Protein AF-A0A349LYW7-F1 (afdb_monomer_lite)

Radius of gyration: 27.07 Å; chains: 1; bounding box: 67×28×63 Å

Secondary structure (DSSP, 8-state):
--------------------HHHHHHHHHHHHHTT--HHHHHHHHHHHHS--HHHHHHGGGS---HHHHHHHHHHHHHHHHHSTT---TTHHHHHHHHHHHHHHHHHT-

pLDDT: mean 72.92, std 16.99, range [37.72, 95.94]

Structure (mmCIF, N/CA/C/O backbone):
data_AF-A0A349LYW7-F1
#
_entry.id   AF-A0A349LYW7-F1
#
loop_
_atom_site.group_PDB
_atom_site.id
_atom_site.type_symbol
_atom_site.label_atom_id
_atom_site.label_alt_id
_atom_site.label_comp_id
_atom_site.label_asym_id
_atom_site.label_entity_id
_atom_site.label_seq_id
_atom_site.pdbx_PDB_ins_code
_atom_site.Cartn_x
_atom_site.Cartn_y
_atom_site.Cartn_z
_atom_site.occupancy
_atom_site.B_iso_or_equiv
_atom_site.auth_seq_id
_atom_site.auth_comp_id
_atom_site.auth_asym_id
_atom_site.auth_atom_id
_atom_site.pdbx_PDB_model_num
ATOM 1 N N . MET A 1 1 ? 25.249 -4.674 41.318 1.00 39.91 1 MET A N 1
ATOM 2 C CA . MET A 1 1 ? 24.702 -5.551 40.262 1.00 39.91 1 MET A CA 1
ATOM 3 C C . MET A 1 1 ? 24.046 -4.658 39.227 1.00 39.91 1 MET A C 1
ATOM 5 O O . MET A 1 1 ? 23.079 -3.985 39.551 1.00 39.91 1 MET A O 1
ATOM 9 N N . ALA A 1 2 ? 24.662 -4.539 38.052 1.00 38.31 2 ALA A N 1
ATOM 10 C CA . ALA A 1 2 ? 24.212 -3.663 36.977 1.00 38.31 2 ALA A CA 1
ATOM 11 C C . ALA A 1 2 ? 23.217 -4.420 36.088 1.00 38.31 2 ALA A C 1
ATOM 13 O O . ALA A 1 2 ? 23.584 -5.414 35.467 1.00 38.31 2 ALA A O 1
ATOM 14 N N . MET A 1 3 ? 21.971 -3.953 36.038 1.00 44.62 3 MET A N 1
ATOM 15 C CA . MET A 1 3 ? 20.969 -4.431 35.086 1.00 44.62 3 MET A CA 1
ATOM 16 C C . MET A 1 3 ? 21.209 -3.728 33.746 1.00 44.62 3 MET A C 1
ATOM 18 O O . MET A 1 3 ? 20.667 -2.655 33.493 1.00 44.62 3 MET A O 1
ATOM 22 N N . HIS A 1 4 ? 22.054 -4.319 32.901 1.00 43.81 4 HIS A N 1
ATOM 23 C CA . HIS A 1 4 ? 22.126 -3.964 31.486 1.00 43.81 4 HIS A CA 1
ATOM 24 C C . HIS A 1 4 ? 20.838 -4.437 30.800 1.00 43.81 4 HIS A C 1
ATOM 26 O O . HIS A 1 4 ? 20.722 -5.596 30.414 1.00 43.81 4 HIS A O 1
ATOM 32 N N . HIS A 1 5 ? 19.867 -3.538 30.638 1.00 46.38 5 HIS A N 1
ATOM 33 C CA . HIS A 1 5 ? 18.826 -3.712 29.628 1.00 46.38 5 HIS A CA 1
ATOM 34 C C . HIS A 1 5 ? 19.434 -3.371 28.265 1.00 46.38 5 HIS A C 1
ATOM 36 O O . HIS A 1 5 ? 19.365 -2.234 27.803 1.00 46.38 5 HIS A O 1
ATOM 42 N N . GLN A 1 6 ? 20.059 -4.359 27.627 1.00 41.78 6 GLN A N 1
ATOM 43 C CA . GLN A 1 6 ? 20.281 -4.312 26.187 1.00 41.78 6 GLN A CA 1
ATOM 44 C C . GLN A 1 6 ? 18.914 -4.475 25.515 1.00 41.78 6 GLN A C 1
ATOM 46 O O . GLN A 1 6 ? 18.387 -5.581 25.419 1.00 41.78 6 GLN A O 1
ATOM 51 N N . HIS A 1 7 ? 18.317 -3.358 25.091 1.00 37.72 7 HIS A N 1
ATOM 52 C CA . HIS A 1 7 ? 17.308 -3.377 24.036 1.00 37.72 7 HIS A CA 1
ATOM 53 C C . HIS A 1 7 ? 18.008 -3.906 22.785 1.00 37.72 7 HIS A C 1
ATOM 55 O O . HIS A 1 7 ? 18.808 -3.212 22.160 1.00 37.72 7 HIS A O 1
ATOM 61 N N . ASN A 1 8 ? 17.790 -5.190 22.518 1.00 42.28 8 ASN A N 1
ATOM 62 C CA . ASN A 1 8 ? 18.306 -5.870 21.348 1.00 42.28 8 ASN A CA 1
ATOM 63 C C . ASN A 1 8 ? 17.667 -5.227 20.113 1.00 42.28 8 ASN A C 1
ATOM 65 O O . ASN A 1 8 ? 16.460 -4.985 20.101 1.00 42.28 8 ASN A O 1
ATOM 69 N N . GLY A 1 9 ? 18.513 -4.888 19.145 1.00 41.75 9 GLY A N 1
ATOM 70 C CA . GLY A 1 9 ? 18.197 -4.028 18.016 1.00 41.75 9 GLY A CA 1
ATOM 71 C C . GLY A 1 9 ? 16.950 -4.436 17.239 1.00 41.75 9 GLY A C 1
ATOM 72 O O . GLY A 1 9 ? 16.679 -5.615 17.018 1.00 41.75 9 GLY A O 1
ATOM 73 N N . ASP A 1 10 ? 16.245 -3.392 16.826 1.00 48.03 10 ASP A N 1
ATOM 74 C CA . ASP A 1 10 ? 15.347 -3.291 15.685 1.00 48.03 10 ASP A CA 1
ATOM 75 C C . ASP A 1 10 ? 15.784 -4.241 14.552 1.00 48.03 10 ASP A C 1
ATOM 77 O O . ASP A 1 10 ? 16.686 -3.941 13.769 1.00 48.03 10 ASP A O 1
ATOM 81 N N . GLN A 1 11 ? 15.212 -5.447 14.510 1.00 52.06 11 GLN A N 1
ATOM 82 C CA . GLN A 1 11 ? 15.345 -6.320 13.351 1.00 52.06 11 GLN A CA 1
ATOM 83 C C . GLN A 1 11 ? 14.487 -5.697 12.254 1.00 52.06 11 GLN A C 1
ATOM 85 O O . GLN A 1 11 ? 13.301 -6.014 12.138 1.00 52.06 11 GLN A O 1
ATOM 90 N N . THR A 1 12 ? 15.066 -4.803 11.452 1.00 57.75 12 THR A N 1
ATOM 91 C CA . THR A 1 12 ? 14.487 -4.466 10.155 1.00 57.75 12 THR A CA 1
ATOM 92 C C . THR A 1 12 ? 14.455 -5.769 9.360 1.00 57.75 12 THR A C 1
ATOM 94 O O . THR A 1 12 ? 15.469 -6.268 8.877 1.00 57.75 12 THR A O 1
ATOM 97 N N . ASN A 1 13 ? 13.292 -6.422 9.332 1.00 66.00 13 ASN A N 1
ATOM 98 C CA . ASN A 1 13 ? 13.063 -7.571 8.468 1.00 66.00 13 ASN A CA 1
ATOM 99 C C . ASN A 1 13 ? 13.021 -7.036 7.037 1.00 66.00 13 ASN A C 1
ATOM 101 O O . ASN A 1 13 ? 11.952 -6.720 6.513 1.00 66.00 13 ASN A O 1
ATOM 105 N N . ASP A 1 14 ? 14.200 -6.877 6.444 1.00 74.88 14 ASP A N 1
ATOM 106 C CA . ASP A 1 14 ? 14.368 -6.341 5.103 1.00 74.88 14 ASP A CA 1
ATOM 107 C C . ASP A 1 14 ? 13.587 -7.212 4.107 1.00 74.88 14 ASP A C 1
ATOM 109 O O . ASP A 1 14 ? 13.886 -8.390 3.882 1.00 74.88 14 ASP A O 1
ATOM 113 N N . LEU A 1 15 ? 12.543 -6.636 3.508 1.00 79.69 15 LEU A N 1
ATOM 114 C CA . LEU A 1 15 ? 11.732 -7.305 2.498 1.00 79.69 15 LEU A CA 1
ATOM 115 C C . LEU A 1 15 ? 12.434 -7.224 1.137 1.00 79.69 15 LEU A C 1
ATOM 117 O O . LEU A 1 15 ? 12.470 -6.171 0.502 1.00 79.69 15 LEU A O 1
ATOM 121 N N . ILE A 1 16 ? 12.943 -8.355 0.646 1.00 85.88 16 ILE A N 1
ATOM 122 C CA . ILE A 1 16 ? 13.566 -8.437 -0.682 1.00 85.88 16 ILE A CA 1
ATO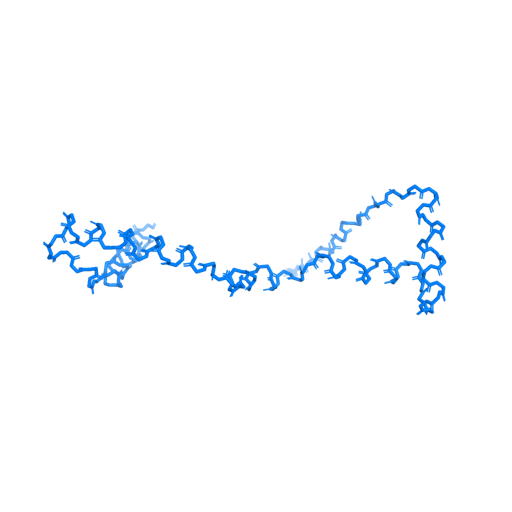M 123 C C . ILE A 1 16 ? 12.491 -8.703 -1.747 1.00 85.88 16 ILE A C 1
ATOM 125 O O . ILE A 1 16 ? 11.936 -9.800 -1.828 1.00 85.88 16 ILE A O 1
ATOM 129 N N . ILE A 1 17 ? 12.226 -7.714 -2.607 1.00 83.50 17 ILE A N 1
ATOM 130 C CA . ILE A 1 17 ? 11.290 -7.835 -3.735 1.00 83.50 17 ILE A CA 1
ATOM 131 C C . ILE A 1 17 ? 12.074 -8.060 -5.030 1.00 83.50 17 ILE A C 1
ATOM 133 O O . ILE A 1 17 ? 12.784 -7.180 -5.515 1.00 83.50 17 ILE A O 1
ATOM 137 N N . ASN A 1 18 ? 11.904 -9.234 -5.636 1.00 89.56 18 ASN A N 1
ATOM 138 C CA . ASN A 1 18 ? 12.477 -9.525 -6.948 1.00 89.56 18 ASN A CA 1
ATOM 139 C C . ASN A 1 18 ? 11.587 -8.948 -8.055 1.00 89.56 18 ASN A C 1
ATOM 141 O O . ASN A 1 18 ? 10.419 -9.310 -8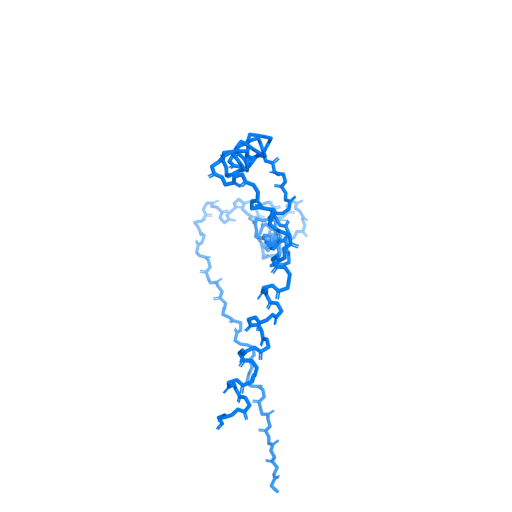.182 1.00 89.56 18 ASN A O 1
ATOM 145 N N . ILE A 1 19 ? 12.147 -8.061 -8.877 1.00 88.00 19 ILE A N 1
ATOM 146 C CA . ILE A 1 19 ? 11.422 -7.353 -9.938 1.00 88.00 19 ILE A CA 1
ATOM 147 C C . ILE A 1 19 ? 11.903 -7.855 -11.299 1.00 88.00 19 ILE A C 1
ATOM 149 O O . ILE A 1 19 ? 13.105 -7.893 -11.569 1.00 88.00 19 ILE A O 1
ATOM 153 N N . HIS A 1 20 ? 10.968 -8.192 -12.191 1.00 94.25 20 HIS A N 1
ATOM 154 C CA . HIS A 1 20 ? 11.305 -8.554 -13.568 1.00 94.25 20 HIS A CA 1
ATOM 155 C C . HIS A 1 20 ? 12.094 -7.431 -14.268 1.00 94.25 20 HIS A C 1
ATOM 157 O O . HIS A 1 20 ? 11.766 -6.253 -14.103 1.00 94.25 20 HIS A O 1
ATOM 163 N N . PRO A 1 21 ? 13.084 -7.759 -15.117 1.00 92.19 21 PRO A N 1
ATOM 164 C CA . PRO A 1 21 ? 13.991 -6.768 -15.704 1.00 92.19 21 PRO A CA 1
ATOM 165 C C . PRO A 1 21 ? 13.268 -5.688 -16.523 1.00 92.19 21 PRO A C 1
ATOM 167 O O . PRO A 1 21 ? 13.621 -4.513 -16.447 1.00 92.19 21 PRO A O 1
ATOM 170 N N . GLN A 1 22 ? 12.204 -6.059 -17.240 1.00 94.50 22 GLN A N 1
ATOM 171 C CA . GLN A 1 22 ? 11.376 -5.119 -18.005 1.00 94.50 22 GLN A CA 1
ATOM 172 C C . GLN A 1 22 ? 10.664 -4.104 -17.100 1.00 94.50 22 GLN A C 1
ATOM 174 O O . GLN A 1 22 ? 10.576 -2.919 -17.421 1.00 94.50 22 GLN A O 1
ATOM 179 N N . LEU A 1 23 ? 10.169 -4.559 -15.946 1.00 93.44 23 LEU A N 1
ATOM 180 C CA . LEU A 1 23 ? 9.517 -3.689 -14.975 1.00 93.44 23 LEU A CA 1
ATOM 181 C C . LEU A 1 23 ? 10.544 -2.800 -14.269 1.00 93.44 23 LEU A C 1
ATOM 183 O O . LEU A 1 23 ? 10.302 -1.606 -14.120 1.00 93.44 23 LEU A O 1
ATOM 187 N N . ARG A 1 24 ? 11.722 -3.340 -13.934 1.00 93.88 24 ARG A N 1
ATOM 188 C CA . ARG A 1 24 ? 12.835 -2.559 -13.379 1.00 93.88 24 ARG A CA 1
ATOM 189 C C . ARG A 1 24 ? 13.204 -1.393 -14.294 1.00 93.88 24 ARG A C 1
ATOM 191 O O . ARG A 1 24 ? 13.303 -0.272 -13.815 1.00 93.88 24 ARG A O 1
ATOM 198 N N . GLN A 1 25 ? 13.330 -1.628 -15.601 1.00 93.94 25 GLN A N 1
ATOM 199 C CA . GLN A 1 25 ? 13.656 -0.572 -16.563 1.00 93.94 25 GLN A CA 1
ATOM 200 C C . GLN A 1 25 ? 12.588 0.531 -16.602 1.00 93.94 25 GLN A C 1
ATOM 202 O O . GLN A 1 25 ? 12.922 1.715 -16.594 1.00 93.94 25 GLN A O 1
ATOM 207 N N . ARG A 1 26 ? 11.303 0.156 -16.594 1.00 95.38 26 ARG A N 1
ATOM 208 C CA . ARG A 1 26 ? 10.190 1.118 -16.532 1.00 95.38 26 ARG A CA 1
ATOM 209 C C . ARG A 1 26 ? 10.224 1.947 -15.249 1.00 95.38 26 ARG A C 1
ATOM 211 O O . ARG A 1 26 ? 10.052 3.160 -15.319 1.00 95.38 26 ARG A O 1
ATOM 218 N N . LEU A 1 27 ? 10.481 1.309 -14.107 1.00 93.25 27 LEU A N 1
ATOM 219 C CA . LEU A 1 27 ? 10.608 1.992 -12.818 1.00 93.25 27 LEU A CA 1
ATOM 220 C C . LEU A 1 27 ? 11.803 2.950 -12.810 1.00 93.25 27 LEU A C 1
ATOM 222 O O . LEU A 1 27 ? 11.662 4.082 -12.368 1.00 93.25 27 LEU A O 1
ATOM 226 N N . THR A 1 28 ? 12.952 2.549 -13.363 1.00 93.25 28 THR A N 1
ATOM 227 C CA . THR A 1 28 ? 14.129 3.423 -13.479 1.00 93.25 28 THR A CA 1
ATOM 228 C C . THR A 1 28 ? 13.841 4.664 -14.322 1.00 93.25 28 THR A C 1
ATOM 230 O O . THR A 1 28 ? 14.195 5.769 -13.921 1.00 93.25 28 THR A O 1
ATOM 233 N N . LEU A 1 29 ? 13.160 4.510 -15.462 1.00 95.94 29 LEU A N 1
ATOM 234 C CA . LEU A 1 29 ? 12.782 5.644 -16.310 1.00 95.94 29 LEU A CA 1
ATOM 235 C C . LEU A 1 29 ? 11.790 6.586 -15.617 1.00 95.94 29 LEU A C 1
ATOM 237 O O . LEU A 1 29 ? 11.880 7.800 -15.784 1.00 95.94 29 LEU A O 1
ATOM 241 N N . ALA A 1 30 ? 10.840 6.042 -14.858 1.00 94.06 30 ALA A N 1
ATOM 242 C CA . ALA A 1 30 ? 9.853 6.841 -14.139 1.00 94.06 30 ALA A CA 1
ATOM 243 C C . ALA A 1 30 ? 10.459 7.564 -12.919 1.00 94.06 30 ALA A C 1
ATOM 245 O O . ALA A 1 30 ? 10.127 8.723 -12.660 1.00 94.06 30 ALA A O 1
ATOM 246 N N . ALA A 1 31 ? 11.405 6.921 -12.228 1.00 94.81 31 ALA A N 1
ATOM 247 C CA . ALA A 1 31 ? 12.188 7.524 -11.152 1.00 94.81 31 ALA A CA 1
ATOM 248 C C . ALA A 1 31 ? 13.028 8.702 -11.671 1.00 94.81 31 ALA A C 1
ATOM 250 O O . ALA A 1 31 ? 12.965 9.795 -11.112 1.00 94.81 31 ALA A O 1
ATOM 251 N N . ALA A 1 32 ? 13.709 8.518 -12.810 1.00 93.94 32 ALA A N 1
ATOM 252 C CA . ALA A 1 32 ? 14.487 9.570 -13.462 1.00 93.94 32 ALA A CA 1
ATOM 253 C C . ALA A 1 32 ? 13.625 10.775 -13.876 1.00 93.94 32 ALA A C 1
ATOM 255 O O . ALA A 1 32 ? 14.026 11.911 -13.656 1.00 93.94 32 ALA A O 1
ATOM 256 N N . GLN A 1 33 ? 12.421 10.544 -14.414 1.00 94.62 33 GLN A N 1
ATOM 257 C CA . GLN A 1 33 ? 11.469 11.620 -14.738 1.00 94.62 33 GLN A CA 1
ATOM 258 C C . GLN A 1 33 ? 10.991 12.394 -13.505 1.00 94.62 33 GLN A C 1
ATOM 260 O O . GLN A 1 33 ? 10.630 13.562 -13.609 1.00 94.62 33 GLN A O 1
ATOM 265 N N . SER A 1 34 ? 10.981 11.738 -12.345 1.00 91.25 34 SER A N 1
ATOM 266 C CA . SER A 1 34 ? 10.551 12.327 -11.077 1.00 91.25 34 SER A CA 1
ATOM 267 C C . SER A 1 34 ? 11.715 12.925 -10.275 1.00 91.25 34 SER A C 1
ATOM 269 O O . SER A 1 34 ? 11.486 13.398 -9.166 1.00 91.25 34 SER A O 1
ATOM 271 N N . ASN A 1 35 ? 12.947 12.897 -10.805 1.00 93.62 35 ASN A N 1
ATOM 272 C CA . ASN A 1 35 ? 14.189 13.240 -10.099 1.00 93.62 35 ASN A CA 1
ATOM 273 C C . ASN A 1 35 ? 14.362 12.501 -8.756 1.00 93.62 35 ASN A C 1
ATOM 275 O O . ASN A 1 35 ? 14.891 13.061 -7.798 1.00 93.62 35 ASN A O 1
ATOM 279 N N . LEU A 1 36 ? 13.907 11.249 -8.682 1.00 93.19 36 LEU A N 1
ATOM 280 C CA . LEU A 1 36 ? 14.038 10.399 -7.499 1.00 93.19 36 LEU A CA 1
ATOM 281 C C . LEU A 1 36 ? 14.998 9.248 -7.785 1.00 93.19 36 LEU A C 1
ATOM 283 O O . LEU A 1 36 ? 15.111 8.781 -8.924 1.00 93.19 36 LEU A O 1
ATOM 287 N N . SER A 1 37 ? 15.657 8.747 -6.742 1.00 92.69 37 SER A N 1
ATOM 288 C CA . SER A 1 37 ? 16.306 7.443 -6.832 1.00 92.69 37 SER A CA 1
ATOM 289 C C . SER A 1 37 ? 15.259 6.343 -7.051 1.00 92.69 37 SER A C 1
ATOM 291 O O . SER A 1 37 ? 14.070 6.502 -6.758 1.00 92.69 37 SER A O 1
ATOM 293 N N . LEU A 1 38 ? 15.696 5.198 -7.583 1.00 89.81 38 LEU A N 1
ATOM 294 C CA . LEU A 1 38 ? 14.807 4.054 -7.797 1.00 89.81 38 LEU A CA 1
ATOM 295 C C . LEU A 1 38 ? 14.161 3.585 -6.483 1.00 89.81 38 LEU A C 1
ATOM 297 O O . LEU A 1 38 ? 12.987 3.229 -6.481 1.00 89.81 38 LEU A O 1
ATOM 301 N N . GLU A 1 39 ? 14.918 3.604 -5.387 1.00 89.75 39 GLU A N 1
ATOM 302 C CA . GLU A 1 39 ? 14.452 3.211 -4.057 1.00 89.75 39 GLU A CA 1
ATOM 303 C C . GLU A 1 39 ? 13.384 4.171 -3.528 1.00 89.75 39 GLU A C 1
ATOM 305 O O . GLU A 1 39 ? 12.295 3.728 -3.179 1.00 89.75 39 GLU A O 1
ATOM 310 N N . GLU A 1 40 ? 13.629 5.484 -3.572 1.00 90.56 40 GLU A N 1
ATOM 311 C CA . GLU A 1 40 ? 12.647 6.494 -3.150 1.00 90.56 40 GLU A CA 1
ATOM 312 C C . GLU A 1 40 ? 11.377 6.447 -4.001 1.00 90.56 40 GLU A C 1
ATOM 314 O O . GLU A 1 40 ? 10.266 6.597 -3.492 1.00 90.56 40 GLU A O 1
ATOM 319 N N . TYR A 1 41 ? 11.528 6.230 -5.308 1.00 93.38 41 TYR A N 1
ATOM 320 C CA . TYR A 1 41 ? 10.396 6.117 -6.219 1.00 93.38 41 TYR A CA 1
ATOM 321 C C . TYR A 1 41 ? 9.526 4.899 -5.880 1.00 93.38 41 TYR A C 1
ATOM 323 O O . TYR A 1 41 ? 8.302 5.015 -5.803 1.00 93.38 41 TYR A O 1
ATOM 331 N N . VAL A 1 42 ? 10.149 3.743 -5.630 1.00 91.38 42 VAL A N 1
ATOM 332 C CA . VAL A 1 42 ? 9.442 2.525 -5.212 1.00 91.38 42 VAL A CA 1
ATOM 333 C C . VAL A 1 42 ? 8.825 2.698 -3.823 1.00 91.38 42 VAL A C 1
ATOM 335 O O . VAL A 1 42 ? 7.661 2.347 -3.647 1.00 91.38 42 VAL A O 1
ATOM 338 N N . GLY A 1 43 ? 9.546 3.296 -2.872 1.00 89.44 43 GLY A N 1
ATOM 339 C CA . GLY A 1 43 ? 9.046 3.595 -1.529 1.00 89.44 43 GLY A CA 1
ATOM 340 C C . GLY A 1 43 ? 7.774 4.441 -1.565 1.00 89.44 43 GLY A C 1
ATOM 341 O O . GLY A 1 43 ? 6.759 4.041 -1.004 1.00 89.44 43 GLY A O 1
ATOM 342 N N . ARG A 1 44 ? 7.764 5.535 -2.339 1.00 90.12 44 ARG A N 1
ATOM 343 C CA . ARG A 1 44 ? 6.570 6.384 -2.506 1.00 90.12 44 ARG A CA 1
ATOM 344 C C . ARG A 1 44 ? 5.384 5.646 -3.121 1.00 90.12 44 ARG A C 1
ATOM 346 O O . ARG A 1 44 ? 4.246 5.893 -2.732 1.00 90.12 44 ARG A O 1
ATOM 353 N N . ILE A 1 45 ? 5.623 4.757 -4.087 1.00 90.88 45 ILE A N 1
ATOM 354 C CA . ILE A 1 45 ? 4.555 3.922 -4.657 1.00 90.88 45 ILE A CA 1
ATOM 355 C C . ILE A 1 45 ? 3.992 2.987 -3.584 1.00 90.88 45 ILE A C 1
ATOM 357 O O . ILE A 1 45 ? 2.774 2.858 -3.461 1.00 90.88 45 ILE A O 1
ATOM 361 N N . LEU A 1 46 ? 4.860 2.346 -2.799 1.00 89.06 46 LEU A N 1
ATOM 362 C CA . LEU A 1 46 ? 4.438 1.445 -1.732 1.00 89.06 46 LEU A CA 1
ATOM 363 C C . LEU A 1 46 ? 3.658 2.188 -0.645 1.00 89.06 46 LEU A C 1
ATOM 365 O O . LEU A 1 46 ? 2.611 1.698 -0.247 1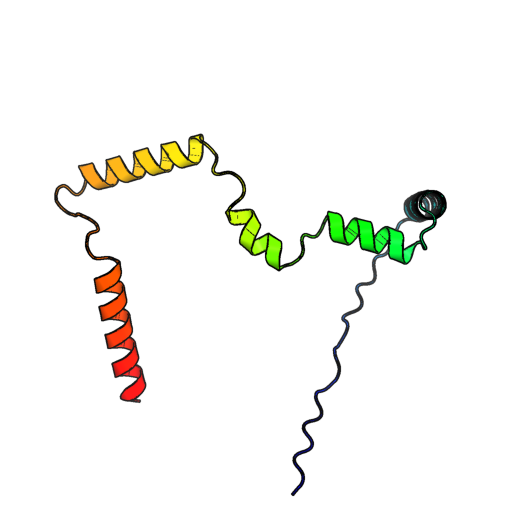.00 89.06 46 LEU A O 1
ATOM 369 N N . GLU A 1 47 ? 4.075 3.388 -0.245 1.00 87.31 47 GLU A N 1
ATOM 370 C CA . GLU A 1 47 ? 3.340 4.234 0.711 1.00 87.31 47 GLU A CA 1
ATOM 371 C C . GLU A 1 47 ? 1.954 4.664 0.202 1.00 87.31 47 GLU A C 1
ATOM 373 O O . GLU A 1 47 ? 1.010 4.797 0.979 1.00 87.31 47 GLU A O 1
ATOM 378 N N . GLN A 1 48 ? 1.795 4.875 -1.109 1.00 84.25 48 GLN A N 1
ATOM 379 C CA . GLN A 1 48 ? 0.488 5.192 -1.696 1.00 84.25 48 GLN A CA 1
ATOM 380 C C . GLN A 1 48 ? -0.463 3.990 -1.685 1.00 84.25 48 GLN A C 1
ATOM 382 O O . GLN A 1 48 ? -1.673 4.153 -1.507 1.00 84.25 48 GLN A O 1
ATOM 387 N N . VAL A 1 49 ? 0.069 2.787 -1.911 1.00 85.88 49 VAL A N 1
ATOM 388 C CA . VAL A 1 49 ? -0.722 1.552 -2.016 1.00 85.88 49 VAL A CA 1
ATOM 389 C C . VAL A 1 49 ? -0.990 0.939 -0.641 1.00 85.88 49 VAL A C 1
ATOM 391 O O . VAL A 1 49 ? -2.084 0.423 -0.400 1.00 85.88 49 VAL A O 1
ATOM 394 N N . VAL A 1 50 ? -0.014 1.010 0.261 1.00 81.81 50 VAL A N 1
ATOM 395 C CA . VAL A 1 50 ? -0.082 0.506 1.630 1.00 81.81 50 VAL A CA 1
ATOM 396 C C . VAL A 1 50 ? -0.416 1.684 2.545 1.00 81.81 50 VAL A C 1
ATOM 398 O O . VAL A 1 50 ? 0.476 2.452 2.901 1.00 81.81 50 VAL A O 1
ATOM 401 N N . PRO A 1 51 ? -1.695 1.877 2.924 1.00 72.38 51 PRO A N 1
ATOM 402 C CA . PRO A 1 51 ? -2.048 2.953 3.835 1.00 72.38 51 PRO A CA 1
ATOM 403 C C . PRO A 1 51 ? -1.283 2.773 5.154 1.00 72.38 51 PRO A C 1
ATOM 405 O O . PRO A 1 51 ? -1.171 1.639 5.627 1.00 72.38 51 PRO A O 1
ATOM 408 N N . PRO A 1 52 ? -0.804 3.863 5.780 1.00 70.81 52 PRO A N 1
ATOM 409 C CA . PRO A 1 52 ? -0.154 3.772 7.081 1.00 70.81 52 PRO A CA 1
ATOM 410 C C . PRO A 1 52 ? -1.112 3.104 8.071 1.00 70.81 52 PRO A C 1
ATOM 412 O O . PRO A 1 52 ? -2.327 3.281 7.966 1.00 70.81 52 PRO A O 1
ATOM 415 N N . GLU A 1 53 ? -0.590 2.342 9.029 1.00 61.59 53 GLU A N 1
ATOM 416 C CA . GLU A 1 53 ? -1.396 1.506 9.935 1.00 61.59 53 GLU A CA 1
ATOM 417 C C . GLU A 1 53 ? -2.525 2.288 10.642 1.00 61.59 53 GLU A C 1
ATOM 419 O O . GLU A 1 53 ? -3.627 1.767 10.833 1.00 61.59 53 GLU A O 1
ATOM 424 N N . ALA A 1 54 ? -2.314 3.584 10.906 1.00 55.25 54 ALA A N 1
ATOM 425 C CA . ALA A 1 54 ? -3.330 4.502 11.431 1.00 55.25 54 ALA A CA 1
ATOM 426 C C . ALA A 1 54 ? -4.585 4.623 10.533 1.00 55.25 54 ALA A C 1
ATOM 428 O O . ALA A 1 54 ? -5.715 4.687 11.023 1.00 55.25 54 ALA A O 1
ATOM 429 N N . ASN A 1 55 ? -4.408 4.571 9.211 1.00 51.00 55 ASN A N 1
ATOM 430 C CA . ASN A 1 55 ? -5.476 4.683 8.220 1.00 51.00 55 ASN A CA 1
ATOM 431 C C . ASN A 1 55 ? -6.212 3.362 7.961 1.00 51.00 55 ASN A C 1
ATOM 433 O O . ASN A 1 55 ? -7.313 3.392 7.413 1.00 51.00 55 ASN A O 1
ATOM 437 N N . ALA A 1 56 ? -5.670 2.203 8.348 1.00 52.47 56 ALA A N 1
ATOM 438 C CA . ALA A 1 56 ? -6.401 0.935 8.250 1.00 52.47 56 ALA A CA 1
ATOM 439 C C . ALA A 1 56 ? -7.517 0.846 9.310 1.00 52.47 56 ALA A C 1
ATOM 441 O O . ALA A 1 56 ? -8.611 0.351 9.026 1.00 52.47 56 ALA A O 1
ATOM 442 N N . ALA A 1 57 ? -7.277 1.403 10.503 1.00 52.31 57 ALA A N 1
ATOM 443 C CA . ALA A 1 57 ? -8.298 1.556 11.538 1.00 52.31 57 ALA A CA 1
ATOM 444 C C . ALA A 1 57 ? -9.348 2.618 11.157 1.00 52.31 57 ALA A C 1
ATOM 446 O O . ALA A 1 57 ? -10.538 2.427 11.406 1.00 52.31 57 ALA A O 1
ATOM 447 N N . GLN A 1 58 ? -8.932 3.701 10.489 1.00 49.78 58 GLN A N 1
ATOM 448 C CA . GLN A 1 58 ? -9.830 4.773 10.040 1.00 49.78 58 GLN A CA 1
ATOM 449 C C . GLN A 1 58 ? -10.554 4.472 8.719 1.00 49.78 58 GLN A C 1
ATOM 451 O O . GLN A 1 58 ? -11.653 4.969 8.522 1.00 49.78 58 GLN A O 1
ATOM 456 N N . LYS A 1 59 ? -10.065 3.585 7.842 1.00 48.97 59 LYS A N 1
ATOM 457 C CA . LYS A 1 59 ? -10.809 3.176 6.631 1.00 48.97 59 LYS A CA 1
ATOM 458 C C . LYS A 1 59 ? -12.100 2.404 6.922 1.00 48.97 59 LYS A C 1
ATOM 460 O O . LYS A 1 59 ? -12.928 2.282 6.027 1.00 48.97 59 LYS A O 1
ATOM 465 N N . ARG A 1 60 ? -12.343 1.965 8.165 1.00 48.69 60 ARG A N 1
ATOM 466 C CA . ARG A 1 60 ? -13.673 1.482 8.588 1.00 48.69 60 ARG A CA 1
ATOM 467 C C . ARG A 1 60 ? -14.703 2.605 8.778 1.00 48.69 60 ARG A C 1
ATOM 469 O O . ARG A 1 60 ? -15.874 2.299 8.962 1.00 48.69 60 ARG A O 1
ATOM 476 N N . SER A 1 61 ? -14.305 3.880 8.711 1.00 53.03 61 SER A N 1
ATOM 477 C CA . SER A 1 61 ? -15.231 5.025 8.677 1.00 53.03 61 SER A CA 1
ATOM 478 C C . SER A 1 61 ? -15.482 5.570 7.261 1.00 53.03 61 SER A C 1
ATOM 480 O O . SER A 1 61 ? -16.256 6.511 7.088 1.00 53.03 61 SER A O 1
ATOM 482 N N . GLY A 1 62 ? -14.871 4.969 6.232 1.00 53.00 62 GLY A N 1
ATOM 483 C CA . GLY A 1 62 ? -15.004 5.377 4.836 1.00 53.00 62 GLY A CA 1
ATOM 484 C C . GLY A 1 62 ? -16.198 4.731 4.140 1.00 53.00 62 GLY A C 1
ATOM 485 O O . GLY A 1 62 ? -16.065 3.659 3.566 1.00 53.00 62 GLY A O 1
ATOM 486 N N . GLN A 1 63 ? -17.324 5.447 4.156 1.00 53.50 63 GLN A N 1
ATOM 487 C CA . GLN A 1 63 ? -18.525 5.245 3.338 1.00 53.50 63 GLN A CA 1
ATOM 488 C C . GLN A 1 63 ? -19.341 3.980 3.660 1.00 53.50 63 GLN A C 1
ATOM 490 O O . GLN A 1 63 ? -19.270 2.958 2.986 1.00 53.50 63 GLN A O 1
ATOM 495 N N . LEU A 1 64 ? -20.199 4.102 4.676 1.00 58.59 64 LEU A N 1
ATOM 496 C CA . LEU A 1 64 ? -21.372 3.243 4.830 1.00 58.59 64 LEU A CA 1
ATOM 497 C C . LEU A 1 64 ? -22.185 3.280 3.526 1.00 58.59 64 LEU A C 1
ATOM 499 O O . LEU A 1 64 ? -22.722 4.329 3.157 1.00 58.59 64 LEU A O 1
ATOM 503 N N . ASP A 1 65 ? -22.247 2.151 2.822 1.00 66.81 65 ASP A N 1
ATOM 504 C CA . ASP A 1 65 ? -23.153 1.977 1.692 1.00 66.81 65 ASP A CA 1
ATOM 505 C C . ASP A 1 65 ? -24.586 2.232 2.180 1.00 66.81 65 ASP A C 1
ATOM 507 O O . ASP A 1 65 ? -25.000 1.717 3.223 1.00 66.81 65 ASP A O 1
ATOM 511 N N . ARG A 1 66 ? -25.348 3.058 1.455 1.00 63.56 66 ARG A N 1
ATOM 512 C CA . ARG A 1 66 ? -26.741 3.362 1.819 1.00 63.56 66 ARG A CA 1
ATOM 513 C C . ARG A 1 66 ? -27.563 2.081 1.911 1.00 63.56 66 ARG A C 1
ATOM 515 O O . ARG A 1 66 ? -28.438 2.007 2.764 1.00 63.56 66 ARG A O 1
ATOM 522 N N . VAL A 1 67 ? -27.239 1.084 1.088 1.00 72.31 67 VAL A N 1
ATOM 523 C CA . VAL A 1 67 ? -27.865 -0.241 1.130 1.00 72.31 67 VAL A CA 1
ATOM 524 C C . VAL A 1 67 ? -27.576 -0.928 2.465 1.00 72.31 67 VAL A C 1
ATOM 526 O O . VAL A 1 67 ? -28.509 -1.304 3.161 1.00 72.31 67 VAL A O 1
ATOM 529 N N . ALA A 1 68 ? -26.313 -0.958 2.902 1.00 70.62 68 ALA A N 1
ATOM 530 C CA . ALA A 1 68 ? -25.936 -1.542 4.190 1.00 70.62 68 ALA A CA 1
ATOM 531 C C . ALA A 1 68 ? -26.605 -0.837 5.385 1.00 70.62 68 ALA A C 1
ATOM 533 O O . ALA A 1 68 ? -26.962 -1.482 6.368 1.00 70.62 68 ALA A O 1
ATOM 534 N N . VAL A 1 69 ? -26.803 0.485 5.312 1.00 75.56 69 VAL A N 1
ATOM 535 C CA . VAL A 1 69 ? -27.527 1.241 6.351 1.00 75.56 69 VAL A CA 1
ATOM 536 C C . VAL A 1 69 ? -29.013 0.888 6.372 1.00 75.56 69 VAL A C 1
ATOM 538 O O . VAL A 1 69 ? -29.589 0.769 7.453 1.00 75.56 69 VAL A O 1
ATOM 541 N N . GLU A 1 70 ? -29.642 0.730 5.209 1.00 74.19 70 GLU A N 1
ATOM 542 C CA . GLU A 1 70 ? -31.048 0.330 5.119 1.00 74.19 70 GLU A CA 1
ATOM 543 C C . GLU A 1 70 ? -31.256 -1.123 5.569 1.00 74.19 70 GLU A C 1
ATOM 545 O O . GLU A 1 70 ? -32.181 -1.379 6.340 1.00 74.19 70 GLU A O 1
ATOM 550 N N . ASP A 1 71 ? -30.344 -2.038 5.229 1.00 77.31 71 ASP A N 1
ATOM 551 C CA . ASP A 1 71 ? -30.359 -3.422 5.721 1.00 77.31 71 ASP A CA 1
ATOM 552 C C . ASP A 1 71 ? -30.257 -3.468 7.254 1.00 77.31 71 ASP A C 1
ATOM 554 O O . ASP A 1 71 ? -31.014 -4.172 7.925 1.00 77.31 71 ASP A O 1
ATOM 558 N N . LEU A 1 72 ? -29.380 -2.643 7.837 1.00 80.12 72 LEU A N 1
ATOM 559 C CA . LEU A 1 72 ? -29.250 -2.493 9.291 1.00 80.12 72 LEU A CA 1
ATOM 560 C C . LEU A 1 72 ? -30.526 -1.947 9.945 1.00 80.12 72 LEU A C 1
ATOM 562 O O . LEU A 1 72 ? -30.904 -2.392 11.033 1.00 80.12 72 LEU A O 1
ATOM 566 N N . LYS A 1 73 ? -31.203 -0.986 9.309 1.00 77.62 73 LYS A N 1
ATOM 567 C CA . LYS A 1 73 ? -32.482 -0.456 9.805 1.00 77.62 73 LYS A CA 1
ATOM 568 C C . LYS A 1 73 ? -33.592 -1.496 9.721 1.00 77.62 73 LYS A C 1
ATOM 570 O O . LYS A 1 73 ? -34.362 -1.612 10.672 1.00 77.62 73 LYS A O 1
ATOM 575 N N . HIS A 1 74 ? -33.656 -2.249 8.624 1.00 79.50 74 HIS A N 1
ATOM 576 C CA . HIS A 1 74 ? -34.626 -3.324 8.450 1.00 79.50 74 HIS A CA 1
ATOM 577 C C . HIS A 1 74 ? -34.437 -4.400 9.519 1.00 79.50 74 HIS A C 1
ATOM 579 O O . HIS A 1 74 ? -35.376 -4.725 10.242 1.00 79.50 74 HIS A O 1
ATOM 585 N N . PHE A 1 75 ? -33.199 -4.855 9.707 1.00 78.75 75 PHE A N 1
ATOM 586 C CA . PHE A 1 75 ? -32.861 -5.849 10.718 1.00 78.75 75 PHE A CA 1
ATOM 587 C C . PHE A 1 75 ? -33.197 -5.374 12.139 1.00 78.75 75 PHE A C 1
ATOM 589 O O . PHE A 1 75 ? -33.778 -6.111 12.936 1.00 78.75 75 PHE A O 1
ATOM 596 N N . ARG A 1 76 ? -32.907 -4.104 12.460 1.00 75.62 76 ARG A N 1
ATOM 597 C CA . ARG A 1 76 ? -33.306 -3.502 13.741 1.00 75.62 76 ARG A CA 1
ATOM 598 C C . ARG A 1 76 ? -34.825 -3.508 13.927 1.00 75.62 76 ARG A C 1
ATOM 600 O O . ARG A 1 76 ? -35.300 -3.748 15.037 1.00 75.62 76 ARG A O 1
ATOM 607 N N . GLU A 1 77 ? -35.582 -3.231 12.872 1.00 74.88 77 GLU A N 1
ATOM 608 C CA . GLU A 1 77 ? -37.043 -3.232 12.917 1.00 74.88 77 GLU A CA 1
ATOM 609 C C . GLU A 1 77 ? -37.612 -4.645 13.098 1.00 74.88 77 GLU A C 1
ATOM 611 O O . GLU A 1 77 ? -38.542 -4.833 13.881 1.00 74.88 77 GLU A O 1
ATOM 616 N N . GLU A 1 78 ? -37.022 -5.650 12.450 1.00 77.81 78 GLU A N 1
ATOM 617 C CA . GLU A 1 78 ? -37.369 -7.062 12.648 1.00 77.81 78 GLU A CA 1
ATOM 618 C C . GLU A 1 78 ? -37.110 -7.519 14.084 1.00 77.81 78 GLU A C 1
ATOM 620 O O . GLU A 1 78 ? -37.967 -8.167 14.692 1.00 77.81 78 GLU A O 1
ATOM 625 N N . ILE A 1 79 ? -35.977 -7.125 14.672 1.00 74.81 79 ILE A N 1
ATOM 626 C CA . ILE A 1 79 ? -35.686 -7.396 16.085 1.00 74.81 79 ILE A CA 1
ATOM 627 C C . ILE A 1 79 ? -36.725 -6.725 16.987 1.00 74.81 79 ILE A C 1
ATOM 629 O O . ILE A 1 79 ? -37.268 -7.361 17.887 1.00 74.81 79 ILE A O 1
ATOM 633 N N . ARG A 1 80 ? -37.059 -5.456 16.724 1.00 71.56 80 ARG A N 1
ATOM 634 C CA . ARG A 1 80 ? -38.039 -4.708 17.524 1.00 71.56 80 ARG A CA 1
ATOM 635 C C . ARG A 1 80 ? -39.442 -5.317 17.451 1.00 71.56 80 ARG A C 1
ATOM 637 O O . ARG A 1 80 ? -40.154 -5.327 18.451 1.00 71.56 80 ARG A O 1
ATOM 644 N N . ARG A 1 81 ? -39.840 -5.830 16.284 1.00 74.81 81 ARG A N 1
ATOM 645 C CA . ARG A 1 81 ? -41.129 -6.515 16.088 1.00 74.81 81 ARG A CA 1
ATOM 646 C C . ARG A 1 81 ? -41.169 -7.894 16.735 1.00 74.81 81 ARG A C 1
ATOM 648 O O . ARG A 1 81 ? -42.216 -8.281 17.241 1.00 74.81 81 ARG A O 1
ATOM 655 N N . SER A 1 82 ? -40.056 -8.625 16.708 1.00 73.19 82 SER A N 1
ATOM 656 C CA . SER A 1 82 ? -39.945 -9.950 17.333 1.00 73.19 82 SER A CA 1
ATOM 657 C C . SER A 1 82 ? -39.801 -9.885 18.856 1.00 73.19 82 SER A C 1
ATOM 659 O O . SER A 1 82 ? -40.176 -10.838 19.532 1.00 73.19 82 SER A O 1
ATOM 661 N N . HIS A 1 83 ? -39.336 -8.755 19.399 1.00 65.56 83 HIS A N 1
ATOM 662 C CA . HIS A 1 83 ? -39.119 -8.548 20.834 1.00 65.56 83 HIS A CA 1
ATOM 663 C C . HIS A 1 83 ? -39.806 -7.257 21.333 1.00 65.56 83 HIS A C 1
ATOM 665 O O . HIS A 1 83 ? -39.133 -6.308 21.755 1.00 65.56 83 HIS A O 1
ATOM 671 N N . PRO A 1 84 ? -41.153 -7.176 21.281 1.00 57.53 84 PRO A N 1
ATOM 672 C CA . PRO A 1 84 ? -41.881 -5.989 21.715 1.00 57.53 84 PRO A CA 1
ATOM 673 C C . PRO A 1 84 ? -41.669 -5.753 23.218 1.00 57.53 84 PRO A C 1
ATOM 675 O O . PRO A 1 84 ? -42.018 -6.588 24.047 1.00 57.53 84 PRO A O 1
ATOM 678 N N . GLY A 1 85 ? -41.085 -4.604 23.565 1.00 61.31 85 GLY A N 1
ATOM 679 C CA . GLY A 1 85 ? -40.799 -4.206 24.950 1.00 61.31 85 GLY A CA 1
ATOM 680 C C . GLY A 1 85 ? -39.355 -4.432 25.407 1.00 61.31 85 GLY A C 1
ATOM 681 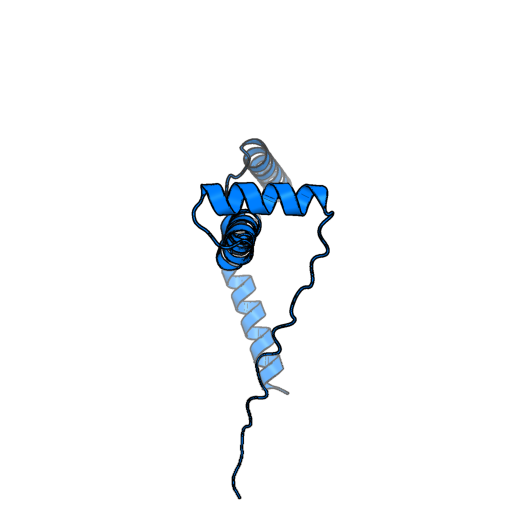O O . GLY A 1 85 ? -38.981 -3.927 26.461 1.00 61.31 85 GLY A O 1
ATOM 682 N N . GLN A 1 86 ? -38.515 -5.107 24.614 1.00 55.97 86 GLN A N 1
ATOM 683 C CA . GLN A 1 86 ? -37.084 -5.216 24.898 1.00 55.97 86 GLN A CA 1
ATOM 684 C C . GLN A 1 86 ? -36.363 -4.004 24.301 1.00 55.97 86 GLN A C 1
ATOM 686 O O . GLN A 1 86 ? -35.771 -4.040 23.222 1.00 55.97 86 GLN A O 1
ATOM 691 N N . VAL A 1 87 ? -36.483 -2.868 24.985 1.00 57.66 87 VAL A N 1
ATOM 692 C CA . VAL A 1 87 ? -35.620 -1.722 24.709 1.00 57.66 87 VAL A CA 1
ATOM 693 C C . VAL A 1 87 ? -34.208 -2.164 25.098 1.00 57.66 87 VAL A C 1
ATOM 695 O O . VAL A 1 87 ? -34.011 -2.694 26.189 1.00 57.66 87 VAL A O 1
ATOM 698 N N . PHE A 1 88 ? -33.220 -2.002 24.215 1.00 55.06 88 PHE A N 1
ATOM 699 C CA . PHE A 1 88 ? -31.796 -2.235 24.518 1.00 55.06 88 PHE A CA 1
ATOM 700 C C . PHE A 1 88 ? -31.261 -1.177 25.507 1.00 55.06 88 PHE A C 1
ATOM 702 O O . PHE A 1 88 ? -30.202 -0.590 25.288 1.00 55.06 88 PHE A O 1
ATOM 709 N N . GLU A 1 89 ? -32.033 -0.864 26.545 1.00 49.22 89 GLU A N 1
ATOM 710 C CA . GLU A 1 89 ? -31.902 0.343 27.354 1.00 49.22 89 GLU A CA 1
ATOM 711 C C . GLU A 1 89 ? -30.708 0.319 28.300 1.00 49.22 89 GLU A C 1
ATOM 713 O O . GLU A 1 89 ? -30.333 1.371 28.787 1.00 49.22 89 GLU A O 1
ATOM 718 N N . ASP A 1 90 ? -30.029 -0.816 28.474 1.00 52.38 90 ASP A N 1
ATOM 719 C CA . ASP A 1 90 ? -28.931 -0.894 29.439 1.00 52.38 90 ASP A CA 1
ATOM 720 C C . ASP A 1 90 ? -27.772 -1.787 28.989 1.00 52.38 90 ASP A C 1
ATOM 722 O O . ASP A 1 90 ? -27.145 -2.490 29.777 1.00 52.38 90 ASP A O 1
ATOM 726 N N . SER A 1 91 ? -27.417 -1.748 27.699 1.00 59.47 91 SER A N 1
ATOM 727 C CA . SER A 1 91 ? -26.174 -2.403 27.250 1.00 59.47 91 SER A CA 1
ATOM 728 C C . SER A 1 91 ? -24.942 -1.858 27.989 1.00 59.47 91 SER A C 1
ATOM 730 O O . SER A 1 91 ? -24.003 -2.605 28.249 1.00 59.47 91 SER A O 1
ATOM 732 N N . VAL A 1 92 ? -24.974 -0.587 28.401 1.00 64.31 92 VAL A N 1
ATOM 733 C CA . VAL A 1 92 ? -23.926 0.042 29.215 1.00 64.31 92 VAL A CA 1
ATOM 734 C C . VAL A 1 92 ? -23.903 -0.518 30.638 1.00 64.31 92 VAL A C 1
ATOM 736 O O . VAL A 1 92 ? -22.827 -0.880 31.110 1.00 64.31 92 VAL A O 1
ATOM 739 N N . GLU A 1 93 ? -25.051 -0.643 31.306 1.00 63.12 93 GLU A N 1
ATOM 740 C CA . GLU A 1 93 ? -25.106 -1.193 32.666 1.00 63.12 93 GLU A CA 1
ATOM 741 C C . GLU A 1 93 ? -24.808 -2.692 32.720 1.00 63.12 93 GLU A C 1
ATOM 743 O O . GLU A 1 93 ? -24.044 -3.142 33.573 1.00 63.12 93 GLU A O 1
ATOM 748 N N . LEU A 1 94 ? -25.288 -3.467 31.745 1.00 68.31 94 LEU A N 1
ATOM 749 C CA . LEU A 1 94 ? -24.929 -4.881 31.612 1.00 68.31 94 LEU A CA 1
ATOM 750 C C . LEU A 1 94 ? -23.420 -5.062 31.403 1.00 68.31 94 LEU A C 1
ATOM 752 O O . LEU A 1 94 ? -22.798 -5.934 32.012 1.00 68.31 94 LEU A O 1
ATOM 756 N N . LEU A 1 95 ? -22.801 -4.209 30.580 1.00 76.81 95 LEU A N 1
ATOM 757 C CA . LEU A 1 95 ? -21.350 -4.218 30.389 1.00 76.81 95 LEU A CA 1
ATOM 758 C C . LEU A 1 95 ? -20.594 -3.762 31.644 1.00 76.81 95 LEU A C 1
ATOM 760 O O . LEU A 1 95 ? -19.501 -4.275 31.901 1.00 76.81 95 LEU A O 1
ATOM 764 N N . ARG A 1 96 ? -21.144 -2.827 32.429 1.00 75.31 96 ARG A N 1
ATOM 765 C CA . ARG A 1 96 ? -20.564 -2.404 33.711 1.00 75.31 96 ARG A CA 1
ATOM 766 C C . ARG A 1 96 ? -20.598 -3.547 34.725 1.00 75.31 96 ARG A C 1
ATO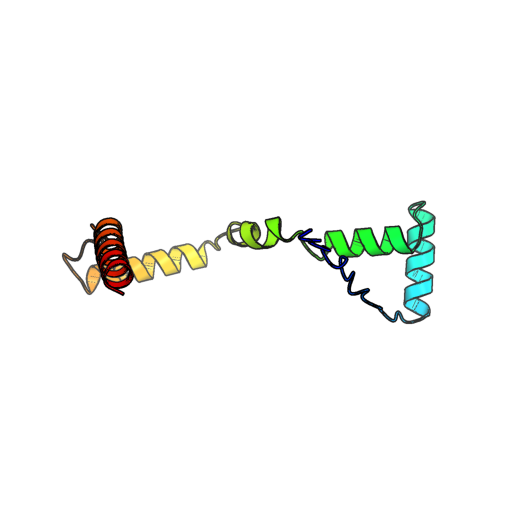M 768 O O . ARG A 1 96 ? -19.550 -3.877 35.274 1.00 75.31 96 ARG A O 1
ATOM 775 N N . GLN A 1 97 ? -21.746 -4.196 34.909 1.00 76.25 97 GLN A N 1
ATOM 776 C CA . GLN A 1 97 ? -21.897 -5.332 35.824 1.00 76.25 97 GLN A CA 1
ATOM 777 C C . GLN A 1 97 ? -20.965 -6.493 35.460 1.00 76.25 97 GLN A C 1
ATOM 779 O O . GLN A 1 97 ? -20.236 -6.979 36.322 1.00 76.25 97 GLN A O 1
ATOM 784 N N . ALA A 1 98 ? -20.892 -6.866 34.178 1.00 82.56 98 ALA A N 1
ATOM 785 C CA . ALA A 1 98 ? -19.999 -7.932 33.721 1.00 82.56 98 ALA A CA 1
ATOM 786 C C . ALA A 1 98 ? -18.508 -7.597 33.932 1.00 82.56 98 ALA A C 1
ATOM 788 O O . ALA A 1 98 ? -17.690 -8.482 34.196 1.00 82.56 98 ALA A O 1
ATOM 789 N N . ARG A 1 99 ? -18.127 -6.314 33.823 1.00 80.81 99 ARG A N 1
ATOM 790 C CA . ARG A 1 99 ? -16.765 -5.860 34.151 1.00 80.81 99 ARG A CA 1
ATOM 791 C C . ARG A 1 99 ? -16.491 -5.939 35.647 1.00 80.81 99 ARG A C 1
ATOM 793 O O . ARG A 1 99 ? -15.418 -6.391 36.026 1.00 80.81 99 ARG A O 1
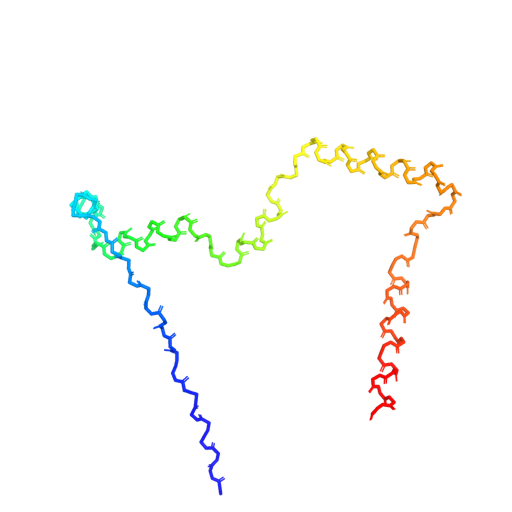ATOM 800 N N . GLU A 1 100 ? -17.437 -5.520 36.479 1.00 84.38 100 GLU A N 1
ATOM 801 C CA . GLU A 1 100 ? -17.292 -5.556 37.936 1.00 84.38 100 GLU A CA 1
ATOM 802 C C . GLU A 1 100 ? -17.199 -6.984 38.480 1.00 84.38 100 GLU A C 1
ATOM 804 O O . GLU A 1 100 ? -16.359 -7.242 39.340 1.00 84.38 100 GLU A O 1
ATOM 809 N N . GLU A 1 101 ? -17.993 -7.921 37.955 1.00 85.25 101 GLU A N 1
ATOM 810 C CA . GLU A 1 101 ? -17.875 -9.346 38.294 1.00 85.25 101 GLU A CA 1
ATOM 811 C C . GLU A 1 101 ? -16.493 -9.896 37.946 1.00 85.25 101 GLU A C 1
ATOM 813 O O . GLU A 1 101 ? -15.823 -10.468 38.806 1.00 85.25 101 GLU A O 1
ATOM 818 N N . ARG A 1 102 ? -16.015 -9.644 36.721 1.00 83.00 102 ARG A N 1
ATOM 819 C CA . ARG A 1 102 ? -14.688 -10.098 36.291 1.00 83.00 102 ARG A CA 1
ATOM 820 C C . ARG A 1 102 ? -13.570 -9.525 37.167 1.00 83.00 102 ARG A C 1
ATOM 822 O O . ARG A 1 102 ? -12.621 -10.239 37.474 1.00 83.00 102 ARG A O 1
ATOM 829 N N . THR A 1 103 ? -13.652 -8.255 37.560 1.00 87.06 103 THR A N 1
ATOM 830 C CA . THR A 1 103 ? -12.643 -7.645 38.439 1.00 87.06 103 THR A CA 1
ATOM 831 C C . THR A 1 103 ? -12.612 -8.331 39.804 1.00 87.06 103 THR A C 1
ATOM 833 O O . THR A 1 103 ? -11.533 -8.677 40.276 1.00 87.06 103 THR A O 1
ATOM 836 N N . ARG A 1 104 ? -13.775 -8.627 40.400 1.00 85.50 104 ARG A N 1
ATOM 837 C CA . ARG A 1 104 ? -13.841 -9.333 41.693 1.00 85.50 104 ARG A CA 1
ATOM 838 C C . ARG A 1 104 ? -13.263 -10.746 41.626 1.00 85.50 104 ARG A C 1
ATOM 840 O O . ARG A 1 104 ? -12.603 -11.166 42.570 1.00 85.50 104 ARG A O 1
ATOM 847 N N . GLU A 1 105 ? -13.498 -11.479 40.538 1.00 83.06 105 GLU A N 1
ATOM 848 C CA . GLU A 1 105 ? -12.920 -12.819 40.348 1.00 83.06 105 GLU A CA 1
ATOM 849 C C . GLU A 1 105 ? -11.390 -12.789 40.232 1.00 83.06 105 GLU A C 1
ATOM 851 O O . GLU A 1 105 ? -10.714 -13.707 40.696 1.00 83.06 105 GLU A O 1
ATOM 856 N N . LEU A 1 106 ? -10.838 -11.739 39.618 1.00 76.62 106 LEU A N 1
ATOM 857 C CA . LEU A 1 106 ? -9.393 -11.559 39.470 1.00 76.62 106 LEU A CA 1
ATOM 858 C C . LEU A 1 106 ? -8.718 -11.098 40.768 1.00 76.62 106 LEU A C 1
ATOM 860 O O . LEU A 1 106 ? -7.563 -11.439 40.986 1.00 76.62 106 LEU A O 1
ATOM 864 N N . GLU A 1 107 ? -9.425 -10.360 41.625 1.00 77.56 107 GLU A N 1
ATOM 865 C CA . GLU A 1 107 ? -8.935 -9.930 42.944 1.00 77.56 107 GLU A CA 1
ATOM 866 C C . GLU A 1 107 ? -8.991 -11.042 44.007 1.00 77.56 107 GLU A C 1
ATOM 868 O O . GLU A 1 107 ? -8.319 -10.949 45.031 1.00 77.56 107 GLU A O 1
ATOM 873 N N . GLN A 1 108 ? -9.785 -12.095 43.781 1.00 67.38 108 GLN A N 1
ATOM 874 C CA . GLN A 1 108 ? -9.903 -13.259 44.672 1.00 67.38 108 GLN A CA 1
ATOM 875 C C . GLN A 1 108 ? -8.972 -14.431 44.289 1.00 67.38 108 GLN A C 1
ATOM 877 O O . GLN A 1 108 ? -9.098 -15.519 44.856 1.00 67.38 108 GLN A O 1
ATOM 882 N N . ARG A 1 109 ? -8.048 -14.229 43.341 1.00 53.06 109 ARG A N 1
ATOM 883 C CA . ARG A 1 109 ? -7.001 -15.184 42.935 1.00 53.06 109 ARG A CA 1
ATOM 884 C C . ARG A 1 109 ? -5.620 -14.713 43.366 1.00 53.06 109 ARG A C 1
ATOM 886 O O . ARG A 1 109 ? -4.798 -15.607 43.663 1.00 53.06 109 ARG A O 1
#

Foldseek 3Di:
DDPPPPPDDDPPVDDDDDDDPVVLVVLCVVCVVVVHDSVVSVVVVCCVVPPDPVVVVVCVVPDDDPVNVVVVVVVVVVVCVVDPPPDVPPPPVVVVVVVVVVVVVVVVD

Sequence (109 aa):
MAMHHQHNGDQTNDLIINIHPQLRQRLTLAAAQSNLSLEEYVGRILEQVVPPEANAAQKRSGQLDRVAVEDLKHFREEIRRSHPGQVFEDSVELLRQAREERTRELEQR